Protein AF-A0AAW5MZA4-F1 (afdb_monomer_lite)

Sequence (131 aa):
TMIDDIARGLRTLEEIIGQPVTCSAAAGWRADQKVIEAKEAFHLRYNSDCRGAMPFRPLLESGNPGTAQIPVTLPTWDEVIGRDVKAEDFNGWLLNRILRDKGTPVYTIHAEVEGCAYQHNFVDLLKRAAQ

Secondary structure (DSSP, 8-state):
-HHHHHHHHHHHHHHHHTS---EE--GGG---HHHHHHHHTTT-SEE--SB-SS-B-PBPTTSSB-SPB--B-SPPHHHHBTTTB-GGGHHHHHHHHHHH-SS-------TTIIIIITHHHHHHHHHHHT-

Foldseek 3Di:
DLLVVVVVVQVVVCVVVVHGQQEEEAVVLDDDLVNQVSCQVVNHQEYARHEDQAKDFDQHPVRDTGHIYGYADDDAPVVDDPNPDDPVCVLVVRVVVCVVRPYHHHYDYDCVPCVPPVVVVVVVSVVVNVD

Radius of gyration: 16.98 Å; chains: 1; bounding box: 40×28×45 Å

Organism: NCBI:txid1499973

InterPro domains:
  IPR002509 NodB homology domain [PS51677] (1-131)
  IPR011330 Glycoside hydrolase/deacetylase, beta/alpha-barrel [SSF88713] (2-117)

Structure (mmCIF, N/CA/C/O backbone):
data_AF-A0AAW5MZA4-F1
#
_entry.id   AF-A0AAW5MZA4-F1
#
loop_
_atom_site.group_PDB
_atom_site.id
_atom_site.type_symbol
_atom_site.label_atom_id
_atom_site.label_alt_id
_atom_site.label_comp_id
_atom_site.label_asym_id
_atom_site.label_entity_id
_atom_site.label_seq_id
_atom_site.pdbx_PDB_ins_code
_atom_site.Cartn_x
_atom_site.Cartn_y
_atom_site.Cartn_z
_atom_site.occupancy
_atom_site.B_iso_or_equiv
_atom_site.auth_seq_id
_atom_site.auth_comp_id
_atom_site.auth_asym_id
_atom_site.auth_atom_id
_atom_site.pdbx_PDB_model_num
ATOM 1 N N . THR A 1 1 ? -23.086 8.188 7.036 1.00 91.50 1 THR A N 1
ATOM 2 C CA . THR A 1 1 ? -21.899 8.694 7.765 1.00 91.50 1 THR A CA 1
ATOM 3 C C . THR A 1 1 ? -20.659 8.029 7.194 1.00 91.50 1 THR A C 1
ATOM 5 O O . THR A 1 1 ? -20.813 7.074 6.446 1.00 91.50 1 THR A O 1
ATOM 8 N N . MET A 1 2 ? -19.445 8.480 7.535 1.00 94.06 2 MET A N 1
ATOM 9 C CA . MET A 1 2 ? -18.217 7.818 7.061 1.00 94.06 2 MET A CA 1
ATOM 10 C C . MET A 1 2 ? -18.174 6.326 7.427 1.00 94.06 2 MET A C 1
ATOM 12 O O . MET A 1 2 ? -17.770 5.510 6.607 1.00 94.06 2 MET A O 1
ATOM 16 N N . ILE A 1 3 ? -18.659 5.962 8.619 1.00 97.06 3 ILE A N 1
ATOM 17 C CA . ILE A 1 3 ? -18.783 4.562 9.046 1.00 97.06 3 ILE A CA 1
ATOM 18 C C . ILE A 1 3 ? -19.755 3.804 8.131 1.00 97.06 3 ILE A C 1
ATOM 20 O O . ILE A 1 3 ? -19.420 2.720 7.668 1.00 97.06 3 ILE A O 1
ATOM 24 N N . ASP A 1 4 ? -20.919 4.373 7.804 1.00 97.88 4 ASP A N 1
ATOM 25 C CA . ASP A 1 4 ? -21.886 3.714 6.907 1.00 97.88 4 ASP A CA 1
ATOM 26 C C . ASP A 1 4 ? -21.328 3.508 5.492 1.00 97.88 4 ASP A C 1
ATOM 28 O O . ASP A 1 4 ? -21.591 2.480 4.866 1.00 97.88 4 ASP A O 1
ATOM 32 N N . ASP A 1 5 ? -20.552 4.472 4.987 1.00 97.00 5 ASP A N 1
ATOM 33 C CA . ASP A 1 5 ? -19.924 4.377 3.669 1.00 97.00 5 ASP A CA 1
ATOM 34 C C . ASP A 1 5 ? -18.829 3.302 3.649 1.00 97.00 5 ASP A C 1
ATOM 36 O O . ASP A 1 5 ? -18.787 2.503 2.711 1.00 97.00 5 ASP A O 1
ATOM 40 N N . ILE A 1 6 ? -18.004 3.218 4.702 1.00 97.31 6 ILE A N 1
ATOM 41 C CA . ILE A 1 6 ? -17.018 2.139 4.872 1.00 97.31 6 ILE A CA 1
ATOM 42 C C . ILE A 1 6 ? -17.735 0.789 4.975 1.00 97.31 6 ILE A C 1
ATOM 44 O O . ILE A 1 6 ? -17.391 -0.137 4.246 1.00 97.31 6 ILE A O 1
ATOM 48 N N . ALA A 1 7 ? -18.775 0.684 5.807 1.00 98.25 7 ALA A N 1
ATOM 49 C CA . ALA A 1 7 ? -19.550 -0.542 5.977 1.00 98.25 7 ALA A CA 1
ATOM 50 C C . ALA A 1 7 ? -20.167 -1.013 4.655 1.00 98.25 7 ALA A C 1
ATOM 52 O O . ALA A 1 7 ? -20.131 -2.200 4.337 1.00 98.25 7 ALA A O 1
ATOM 53 N N . ARG A 1 8 ? -20.722 -0.088 3.862 1.00 98.31 8 ARG A N 1
ATOM 54 C CA . ARG A 1 8 ? -21.248 -0.402 2.530 1.00 98.31 8 ARG A CA 1
ATOM 55 C C . ARG A 1 8 ? -20.139 -0.884 1.598 1.00 98.31 8 ARG A C 1
ATOM 57 O O . ARG A 1 8 ? -20.336 -1.897 0.943 1.00 98.31 8 ARG A O 1
ATOM 64 N N . GLY A 1 9 ? -18.997 -0.198 1.561 1.00 97.81 9 GLY A N 1
ATOM 65 C CA . GLY A 1 9 ? -17.858 -0.586 0.728 1.00 97.81 9 GLY A CA 1
ATOM 66 C C . GLY A 1 9 ? -17.324 -1.979 1.065 1.00 97.81 9 GLY A C 1
ATOM 67 O O . GLY A 1 9 ? -17.145 -2.788 0.160 1.00 97.81 9 GLY A O 1
ATOM 68 N N . LEU A 1 10 ? -17.140 -2.277 2.355 1.00 98.12 10 LEU A N 1
ATOM 69 C CA . LEU A 1 10 ? -16.706 -3.596 2.821 1.00 98.12 10 LEU A CA 1
ATOM 70 C C . LEU A 1 10 ? -17.702 -4.679 2.402 1.00 98.12 10 LEU A C 1
ATOM 72 O O . LEU A 1 10 ? -17.304 -5.608 1.710 1.00 98.12 10 LEU A O 1
ATOM 76 N N . ARG A 1 11 ? -18.998 -4.511 2.705 1.00 98.44 11 ARG A N 1
ATOM 77 C CA . ARG A 1 11 ? -20.029 -5.492 2.318 1.00 98.44 11 ARG A CA 1
ATOM 78 C C . ARG A 1 11 ? -20.069 -5.738 0.813 1.00 98.44 11 ARG A C 1
ATOM 80 O O . ARG A 1 11 ? -20.073 -6.884 0.385 1.00 98.44 11 ARG A O 1
ATOM 87 N N . THR A 1 12 ? -20.072 -4.677 0.004 1.00 98.56 12 THR A N 1
ATOM 88 C CA . THR A 1 12 ? -20.096 -4.819 -1.458 1.00 98.56 12 THR A CA 1
ATOM 89 C C . THR A 1 12 ? -18.854 -5.547 -1.968 1.00 98.56 12 THR A C 1
ATOM 91 O O . THR A 1 12 ? -18.965 -6.397 -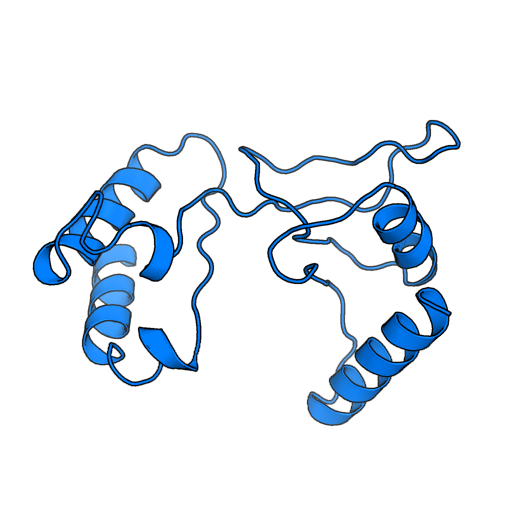2.846 1.00 98.56 12 THR A O 1
ATOM 94 N N . LEU A 1 13 ? -17.670 -5.253 -1.424 1.00 98.31 13 LEU A N 1
ATOM 95 C CA . LEU A 1 13 ? -16.454 -5.967 -1.808 1.00 98.31 13 LEU A CA 1
ATOM 96 C C . LEU A 1 13 ? -16.520 -7.442 -1.412 1.00 98.31 13 LEU A C 1
ATOM 98 O O . LEU A 1 13 ? -16.205 -8.281 -2.247 1.00 98.31 13 LEU A O 1
ATOM 102 N N . GLU A 1 14 ? -16.968 -7.756 -0.197 1.00 98.50 14 GLU A N 1
ATOM 103 C CA . GLU A 1 14 ? -17.141 -9.131 0.289 1.00 98.50 14 GL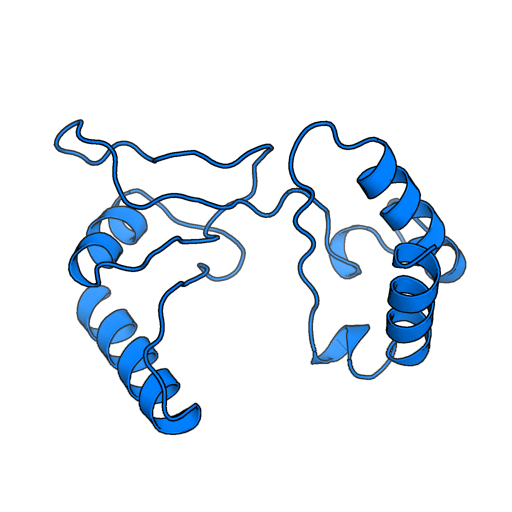U A CA 1
ATOM 104 C C . GLU A 1 14 ? -18.110 -9.938 -0.582 1.00 98.50 14 GLU A C 1
ATOM 106 O O . GLU A 1 14 ? -17.817 -11.084 -0.920 1.00 98.50 14 GLU A O 1
ATOM 111 N N . GLU A 1 15 ? -19.223 -9.332 -1.008 1.00 98.62 15 GLU A N 1
ATOM 112 C CA . GLU A 1 15 ? -20.177 -9.933 -1.950 1.00 98.62 15 GLU A CA 1
ATOM 113 C C . GLU A 1 15 ? -19.533 -10.231 -3.313 1.00 98.62 15 GLU A C 1
ATOM 115 O O . GLU A 1 15 ? -19.777 -11.289 -3.891 1.00 98.62 15 GLU A O 1
ATOM 120 N N . ILE A 1 16 ? -18.689 -9.325 -3.819 1.00 98.50 16 ILE A N 1
ATOM 121 C CA . ILE A 1 16 ? -18.001 -9.486 -5.108 1.00 98.50 16 ILE A CA 1
ATOM 122 C C . ILE A 1 16 ? -16.933 -10.583 -5.038 1.00 98.50 16 ILE A C 1
ATOM 124 O O . ILE A 1 16 ? -16.824 -11.393 -5.959 1.00 98.50 16 ILE A O 1
ATOM 128 N N . ILE A 1 17 ? -16.119 -10.598 -3.979 1.00 97.94 17 ILE A N 1
ATOM 129 C CA . ILE A 1 17 ? -14.964 -11.502 -3.872 1.00 97.94 17 ILE A CA 1
ATOM 130 C C . ILE A 1 17 ? -15.306 -12.845 -3.214 1.00 97.94 17 ILE A C 1
ATOM 132 O O . ILE A 1 17 ? -14.493 -13.766 -3.265 1.00 97.94 17 ILE A O 1
ATOM 136 N N . GLY A 1 18 ? -16.481 -12.966 -2.586 1.00 98.25 18 GLY A N 1
ATOM 137 C CA . GLY A 1 18 ? -16.952 -14.185 -1.924 1.00 98.25 18 GLY A CA 1
ATOM 138 C C . GLY A 1 18 ? -16.190 -14.557 -0.646 1.00 98.25 18 GLY A C 1
ATOM 139 O O . GLY A 1 18 ? -16.270 -15.699 -0.197 1.00 98.25 18 GLY A O 1
ATOM 140 N N . GLN A 1 19 ? -15.431 -13.625 -0.068 1.00 98.00 19 GLN A N 1
ATOM 141 C CA . GLN A 1 19 ? -14.638 -13.821 1.149 1.00 98.00 19 GLN A CA 1
ATOM 142 C C . GLN A 1 19 ? -14.559 -12.522 1.971 1.00 98.00 19 GLN A C 1
ATOM 144 O O . GLN A 1 19 ? -14.740 -11.445 1.401 1.00 98.00 19 GLN A O 1
ATOM 149 N N . PRO A 1 20 ? -14.260 -12.594 3.284 1.00 97.75 20 PRO A N 1
ATOM 150 C CA . PRO A 1 20 ? -14.153 -11.406 4.130 1.00 97.75 20 PRO A CA 1
ATOM 151 C C . PRO A 1 20 ? -13.063 -10.432 3.671 1.00 97.75 20 PRO A C 1
ATOM 153 O O . PRO A 1 20 ? -11.959 -10.846 3.302 1.00 97.75 20 PRO A O 1
ATOM 156 N N . VAL A 1 21 ? -13.333 -9.130 3.772 1.00 98.06 21 VAL A N 1
ATOM 157 C CA . VAL A 1 21 ? -12.319 -8.094 3.556 1.00 98.06 21 VAL A CA 1
ATOM 158 C C . VAL A 1 21 ? -11.564 -7.874 4.859 1.00 98.06 21 VAL A C 1
ATOM 160 O O . VAL A 1 21 ? -12.123 -7.459 5.868 1.00 98.06 21 VAL A O 1
ATOM 163 N N . THR A 1 22 ? -10.258 -8.138 4.845 1.00 98.00 22 THR A N 1
ATOM 164 C CA . THR A 1 22 ? -9.434 -8.085 6.063 1.00 98.00 22 THR A CA 1
ATOM 165 C C . THR A 1 22 ? -8.544 -6.850 6.162 1.00 98.00 22 THR A C 1
ATOM 167 O O . THR A 1 22 ? -7.799 -6.722 7.129 1.00 98.00 22 THR A O 1
ATOM 170 N N . CYS A 1 23 ? -8.542 -5.967 5.167 1.00 98.19 23 CYS A N 1
ATOM 171 C CA . CYS A 1 23 ? -7.706 -4.768 5.156 1.00 98.19 23 CYS A CA 1
ATOM 172 C C . CYS A 1 23 ? -8.334 -3.644 4.331 1.00 98.19 23 CYS A C 1
ATOM 174 O O . CYS A 1 23 ? -9.280 -3.864 3.578 1.00 98.19 23 CYS A O 1
ATOM 176 N N . SER A 1 24 ? -7.803 -2.431 4.472 1.00 97.94 24 SER A N 1
ATOM 177 C CA . SER A 1 24 ? -8.217 -1.295 3.647 1.00 97.94 24 SER A CA 1
ATOM 178 C C . SER A 1 24 ? -7.058 -0.347 3.340 1.00 97.94 24 SER A C 1
ATOM 180 O O . SER A 1 24 ? -6.010 -0.399 3.981 1.00 97.94 24 SER A O 1
ATOM 182 N N . ALA A 1 25 ? -7.250 0.536 2.365 1.00 97.69 25 ALA A N 1
ATOM 183 C CA . ALA A 1 25 ? -6.353 1.650 2.081 1.00 97.69 25 ALA A CA 1
ATOM 184 C C . ALA A 1 25 ? -7.189 2.889 1.745 1.00 97.69 25 ALA A C 1
ATOM 186 O O . ALA A 1 25 ? -8.131 2.816 0.955 1.00 97.69 25 ALA A O 1
ATOM 187 N N . ALA A 1 26 ? -6.880 4.021 2.369 1.00 97.19 26 ALA A N 1
ATOM 188 C CA . ALA A 1 26 ? -7.530 5.294 2.094 1.00 97.19 26 ALA A CA 1
ATOM 189 C C . ALA A 1 26 ? -7.118 5.839 0.720 1.00 97.19 26 ALA A C 1
ATOM 191 O O . ALA A 1 26 ? -5.956 5.747 0.316 1.00 97.19 26 ALA A O 1
ATOM 192 N N . ALA A 1 27 ? -8.071 6.453 0.018 1.00 93.69 27 ALA A N 1
ATOM 193 C CA . ALA A 1 27 ? -7.821 7.072 -1.278 1.00 93.69 27 ALA A CA 1
ATOM 194 C C . ALA A 1 27 ? -6.691 8.114 -1.186 1.00 93.69 27 ALA A C 1
ATOM 196 O O . ALA A 1 27 ? -6.666 8.952 -0.281 1.00 93.69 27 ALA A O 1
ATOM 197 N N . GLY A 1 28 ? -5.736 8.039 -2.117 1.00 94.31 28 GLY A N 1
ATOM 198 C CA . GLY A 1 28 ?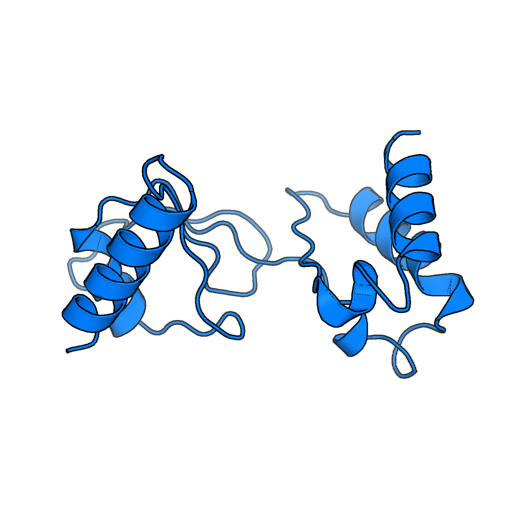 -4.559 8.914 -2.154 1.00 94.31 28 GLY A CA 1
ATOM 199 C C . GLY A 1 28 ? -3.640 8.810 -0.932 1.00 94.31 28 GLY A C 1
ATOM 200 O O . GLY A 1 28 ? -2.843 9.721 -0.709 1.00 94.31 28 GLY A O 1
ATOM 201 N N . TRP A 1 29 ? -3.780 7.753 -0.124 1.00 96.81 29 TRP A N 1
ATOM 202 C CA . TRP A 1 29 ? -3.073 7.560 1.145 1.00 96.81 29 TRP A CA 1
ATOM 203 C C . TRP A 1 29 ? -3.211 8.764 2.084 1.00 96.81 29 TRP A C 1
ATOM 205 O O . TRP A 1 29 ? -2.234 9.264 2.653 1.00 96.81 29 TRP A O 1
ATOM 215 N N . ARG A 1 30 ? -4.448 9.257 2.209 1.00 95.69 30 ARG A N 1
ATOM 216 C CA . ARG A 1 30 ? -4.810 10.351 3.110 1.00 95.69 30 ARG A CA 1
ATOM 217 C C . ARG A 1 30 ? -5.866 9.886 4.100 1.00 95.69 30 ARG A C 1
ATOM 219 O O . ARG A 1 30 ? -7.025 9.698 3.743 1.00 95.69 30 ARG A O 1
ATOM 226 N N . ALA A 1 31 ? -5.456 9.772 5.354 1.00 96.75 31 ALA A N 1
ATOM 227 C CA . ALA A 1 31 ? -6.335 9.546 6.488 1.00 96.75 31 ALA A CA 1
ATOM 228 C C . ALA A 1 31 ? -5.980 10.521 7.612 1.00 96.75 31 ALA A C 1
ATOM 230 O O . ALA A 1 31 ? -4.803 10.748 7.896 1.00 96.75 31 ALA A O 1
ATOM 231 N N . ASP A 1 32 ? -7.003 11.094 8.236 1.00 96.44 32 ASP A N 1
ATOM 232 C CA . ASP A 1 32 ? -6.886 11.833 9.489 1.00 96.44 32 ASP A CA 1
ATOM 233 C C . ASP A 1 32 ? -7.354 10.958 10.666 1.00 96.44 32 ASP A C 1
ATOM 235 O O . ASP A 1 32 ? -7.735 9.797 10.483 1.00 96.44 32 ASP A O 1
ATOM 239 N N . GLN A 1 33 ? -7.347 11.518 11.881 1.00 96.94 33 GLN A N 1
ATOM 240 C CA . GLN A 1 33 ? -7.796 10.804 13.079 1.00 96.94 33 GLN A CA 1
ATOM 241 C C . GLN A 1 33 ? -9.209 10.239 12.906 1.00 96.94 33 GLN A C 1
ATOM 243 O O . GLN A 1 33 ? -9.461 9.103 13.283 1.00 96.94 33 GLN A O 1
ATOM 248 N N . LYS A 1 34 ? -10.123 10.982 12.269 1.00 96.88 34 LYS A N 1
ATOM 249 C CA . LYS A 1 34 ? -11.511 10.540 12.095 1.00 96.88 34 LYS A CA 1
ATOM 250 C C . LYS A 1 34 ? -11.582 9.278 11.245 1.00 96.88 34 LYS A C 1
ATOM 252 O O . LYS A 1 34 ? -12.351 8.378 11.570 1.00 96.88 34 LYS A O 1
ATOM 257 N N . VAL A 1 35 ? -10.806 9.216 10.158 1.00 97.00 35 VAL A N 1
ATOM 258 C CA . VAL A 1 35 ? -10.728 8.026 9.294 1.00 97.00 35 VAL A CA 1
ATOM 259 C C . VAL A 1 35 ? -10.173 6.833 10.069 1.00 97.00 35 VAL A C 1
ATOM 261 O O . VAL A 1 35 ? -10.718 5.738 9.952 1.00 97.00 35 VAL A O 1
ATOM 264 N N . ILE A 1 36 ? -9.123 7.048 10.868 1.00 97.50 36 ILE A N 1
ATOM 265 C CA . ILE A 1 36 ? -8.512 6.001 11.696 1.00 97.50 36 ILE A CA 1
ATOM 266 C C . ILE A 1 36 ? -9.537 5.461 12.705 1.00 97.50 36 ILE A C 1
ATOM 268 O O . ILE A 1 36 ? -9.814 4.267 12.696 1.00 97.50 36 ILE A O 1
ATOM 272 N N . GLU A 1 37 ? -10.169 6.335 13.491 1.00 97.75 37 GLU A N 1
ATOM 273 C CA . GLU A 1 37 ? -11.171 5.961 14.502 1.00 97.75 37 GLU A CA 1
ATOM 274 C C . GLU A 1 37 ? -12.368 5.223 13.893 1.00 97.75 37 GLU A C 1
ATOM 276 O O . GLU A 1 37 ? -12.804 4.190 14.398 1.00 97.75 37 GLU A O 1
ATOM 281 N N . ALA A 1 38 ? -12.892 5.714 12.765 1.00 97.38 38 ALA A N 1
ATOM 282 C CA . ALA A 1 38 ? -14.034 5.086 12.108 1.00 97.38 38 ALA A CA 1
ATOM 283 C C . ALA A 1 38 ? -13.738 3.651 11.653 1.00 97.38 38 ALA A C 1
ATOM 285 O O . ALA A 1 38 ? -14.650 2.824 11.618 1.00 97.38 38 ALA A O 1
ATOM 286 N N . LYS A 1 39 ? -12.483 3.346 11.300 1.00 97.62 39 LYS A N 1
ATOM 287 C CA . LYS A 1 39 ? -12.082 2.019 10.822 1.00 97.62 39 LYS A CA 1
ATOM 288 C C . LYS A 1 39 ? -11.935 0.983 11.935 1.00 97.62 39 LYS A C 1
ATOM 290 O O . LYS A 1 39 ? -12.083 -0.207 11.654 1.00 97.62 39 LYS A O 1
ATOM 295 N N . GLU A 1 40 ? -11.703 1.402 13.179 1.00 97.88 40 GLU A N 1
ATOM 296 C CA . GLU A 1 40 ? -11.523 0.481 14.313 1.00 97.88 40 GLU A CA 1
ATOM 297 C C . GLU A 1 40 ? -12.758 -0.405 14.548 1.00 97.88 40 GLU A C 1
ATOM 299 O O . GLU A 1 40 ? -12.624 -1.572 14.919 1.00 97.88 40 GLU A O 1
ATOM 304 N N . ALA A 1 41 ? -13.956 0.103 14.236 1.00 96.56 41 ALA A N 1
ATOM 305 C CA . ALA A 1 41 ? -15.217 -0.633 14.346 1.00 96.56 41 ALA A CA 1
ATOM 306 C C . ALA A 1 41 ? -15.305 -1.883 13.444 1.00 96.56 41 ALA A C 1
ATOM 308 O O . ALA A 1 41 ? -16.174 -2.726 13.655 1.00 96.56 41 ALA A O 1
ATOM 309 N N . PHE A 1 42 ? -14.433 -2.004 12.438 1.00 97.88 42 PHE A N 1
ATOM 310 C CA . PHE A 1 42 ? -14.462 -3.098 11.461 1.00 97.88 42 PHE A CA 1
ATOM 311 C C . PHE A 1 42 ? -13.411 -4.179 11.720 1.00 97.88 42 PHE A C 1
ATOM 313 O O . PHE A 1 42 ? -13.381 -5.169 10.994 1.00 97.88 42 PHE A O 1
ATOM 320 N N . HIS A 1 43 ? -12.552 -4.009 12.733 1.00 96.88 43 HIS A N 1
ATOM 321 C CA . HIS A 1 43 ? -11.550 -5.004 13.140 1.00 96.88 43 HIS A CA 1
ATOM 322 C C . HIS A 1 43 ? -10.680 -5.534 11.984 1.00 96.88 43 HIS A C 1
ATOM 324 O O . HIS A 1 43 ? -10.317 -6.712 11.940 1.00 96.88 43 HIS A O 1
ATOM 330 N N . LEU A 1 44 ? -10.340 -4.652 11.038 1.00 98.31 44 LEU A N 1
ATOM 331 C CA . LEU A 1 44 ? -9.439 -4.975 9.937 1.00 98.31 44 LEU A CA 1
ATOM 332 C C . LEU A 1 44 ? -8.074 -5.403 10.495 1.00 98.31 44 LEU A C 1
ATOM 334 O O . LEU A 1 44 ? -7.593 -4.888 11.501 1.00 98.31 44 LEU A O 1
ATOM 338 N N . ARG A 1 45 ? -7.409 -6.340 9.821 1.00 98.38 45 ARG A N 1
ATOM 339 C CA . ARG A 1 45 ? -6.089 -6.841 10.223 1.00 98.38 45 ARG A CA 1
ATOM 340 C C . ARG A 1 45 ? -5.014 -5.761 10.113 1.00 98.38 45 ARG A C 1
ATOM 342 O O . ARG A 1 45 ? -4.100 -5.716 10.935 1.00 98.38 45 ARG A O 1
ATOM 349 N N . TYR A 1 46 ? -5.095 -4.943 9.068 1.00 98.62 46 TYR A N 1
ATOM 350 C CA . TYR A 1 46 ? -4.224 -3.795 8.846 1.00 98.62 46 TYR A CA 1
ATOM 351 C C . TYR A 1 46 ? -4.879 -2.796 7.890 1.00 98.62 46 TYR A C 1
ATOM 353 O O . TYR A 1 46 ? -5.800 -3.136 7.144 1.00 98.62 46 TYR A O 1
ATOM 361 N N . ASN A 1 47 ? -4.343 -1.583 7.866 1.00 98.44 47 ASN A N 1
ATOM 362 C CA . ASN A 1 47 ? -4.654 -0.569 6.872 1.00 98.44 47 ASN A CA 1
ATOM 363 C C . ASN A 1 47 ? -3.380 -0.100 6.154 1.00 98.44 47 ASN A C 1
ATOM 365 O O . ASN A 1 47 ? -2.278 -0.281 6.663 1.00 98.44 47 ASN A O 1
ATOM 369 N N . SER A 1 48 ? -3.516 0.485 4.969 1.00 98.06 48 SER A N 1
ATOM 370 C CA . SER A 1 48 ? -2.421 1.073 4.183 1.00 98.06 48 SER A CA 1
ATOM 371 C C . SER A 1 48 ? -2.779 2.510 3.804 1.00 98.06 48 SER A C 1
ATOM 373 O O . SER A 1 48 ? -2.854 2.874 2.631 1.00 98.06 48 SER A O 1
ATOM 375 N N . ASP A 1 49 ? -3.076 3.322 4.816 1.00 98.00 49 ASP A N 1
ATOM 376 C CA . ASP A 1 49 ? -3.765 4.604 4.640 1.00 98.00 49 ASP A CA 1
ATOM 377 C C . ASP A 1 49 ? -2.854 5.795 4.393 1.00 98.00 49 ASP A C 1
ATOM 379 O O . ASP A 1 49 ? -3.347 6.901 4.192 1.00 98.00 49 ASP A O 1
ATOM 383 N N . CYS A 1 50 ? -1.543 5.604 4.457 1.00 97.56 50 CYS A N 1
ATOM 384 C CA . CYS A 1 50 ? -0.588 6.697 4.449 1.00 97.56 50 CYS A CA 1
ATOM 385 C C . CYS A 1 50 ? 0.701 6.329 3.721 1.00 97.56 50 CYS A C 1
ATOM 387 O O . CYS A 1 50 ? 0.999 5.160 3.457 1.00 97.56 50 CYS A O 1
ATOM 389 N N . ARG A 1 51 ? 1.493 7.363 3.435 1.00 96.56 51 ARG A N 1
ATOM 390 C CA . ARG A 1 51 ? 2.918 7.201 3.157 1.00 96.56 51 ARG A CA 1
ATOM 391 C C . ARG A 1 51 ? 3.697 7.076 4.457 1.00 96.56 51 ARG A C 1
ATOM 393 O O . ARG A 1 51 ? 3.353 7.700 5.459 1.00 96.56 51 ARG A O 1
ATOM 400 N N . GLY A 1 52 ? 4.773 6.305 4.427 1.00 93.81 52 GLY A N 1
ATOM 401 C CA . GLY A 1 52 ? 5.631 6.101 5.588 1.00 93.81 52 GLY A CA 1
ATOM 402 C C . GLY A 1 52 ? 6.887 5.320 5.234 1.00 93.81 52 GLY A C 1
ATOM 403 O O . GLY A 1 52 ? 7.169 5.084 4.064 1.00 93.81 52 GLY A O 1
ATOM 404 N N . ALA A 1 53 ? 7.647 4.940 6.258 1.00 91.44 53 ALA A N 1
ATOM 405 C CA . ALA A 1 53 ? 8.902 4.204 6.091 1.00 91.44 53 ALA A CA 1
ATOM 406 C C . ALA A 1 53 ? 8.831 2.759 6.604 1.00 91.44 53 ALA A C 1
ATOM 408 O O . ALA A 1 53 ? 9.575 1.903 6.139 1.00 91.44 53 ALA A O 1
ATOM 409 N N . MET A 1 54 ? 7.964 2.480 7.579 1.00 93.62 54 MET A N 1
ATOM 410 C CA . MET A 1 54 ? 7.843 1.160 8.194 1.00 93.62 54 MET A CA 1
ATOM 411 C C . MET A 1 54 ? 6.458 0.971 8.821 1.00 93.62 54 MET A C 1
ATOM 413 O O . MET A 1 54 ? 5.788 1.971 9.103 1.00 93.62 54 MET A O 1
ATOM 417 N N . PRO A 1 55 ? 6.026 -0.279 9.068 1.00 96.25 55 PRO A N 1
ATOM 418 C CA . PRO A 1 55 ? 4.782 -0.544 9.774 1.00 96.25 55 PRO A CA 1
ATOM 419 C C . PRO A 1 55 ? 4.749 0.097 11.162 1.00 96.25 55 PRO A C 1
ATOM 421 O O . PRO A 1 55 ? 5.749 0.102 11.881 1.00 96.25 55 PRO A O 1
ATOM 424 N N . PHE A 1 56 ? 3.585 0.606 11.555 1.00 96.75 56 PHE A N 1
ATOM 425 C CA . PHE A 1 56 ? 3.374 1.209 12.871 1.00 96.75 56 PHE A CA 1
ATOM 426 C C . PHE A 1 56 ? 1.936 0.994 13.349 1.00 96.75 56 PHE A C 1
ATOM 428 O O . PHE A 1 56 ? 1.082 0.525 12.599 1.00 96.75 56 PHE A O 1
ATOM 435 N N . ARG A 1 57 ? 1.654 1.334 14.608 1.00 98.19 57 ARG A N 1
ATOM 436 C CA . ARG A 1 57 ? 0.283 1.444 15.119 1.00 98.19 57 ARG A CA 1
ATOM 437 C C . ARG A 1 57 ? -0.010 2.912 15.426 1.00 98.19 57 ARG A C 1
ATOM 439 O O . ARG A 1 57 ? 0.775 3.506 16.167 1.00 98.19 57 ARG A O 1
ATOM 446 N N . PRO A 1 58 ? -1.068 3.511 14.855 1.00 97.69 58 PRO A N 1
ATOM 447 C CA . PRO A 1 58 ? -1.461 4.868 15.204 1.00 97.69 58 PRO A CA 1
ATOM 448 C C . PRO A 1 58 ? -1.951 4.897 16.654 1.00 97.69 58 PRO A C 1
ATOM 450 O O . PRO A 1 58 ? -2.394 3.877 17.183 1.00 97.69 58 PRO A O 1
ATOM 453 N N . LEU A 1 59 ? -1.880 6.060 17.294 1.00 98.06 59 LEU A N 1
ATOM 454 C CA . LEU A 1 59 ? -2.558 6.272 18.568 1.00 98.06 59 LEU A CA 1
ATOM 455 C C . LEU A 1 59 ? -3.991 6.721 18.293 1.00 98.06 59 LEU A C 1
ATOM 457 O O . LEU A 1 59 ? -4.227 7.611 17.475 1.00 98.06 59 LEU A O 1
ATOM 461 N N . LEU A 1 60 ? -4.935 6.086 18.974 1.00 98.19 60 LEU A N 1
ATOM 462 C CA . LEU A 1 60 ? -6.322 6.527 19.020 1.00 98.19 60 LEU A CA 1
ATOM 463 C C . LEU A 1 60 ? -6.449 7.751 19.938 1.00 98.19 60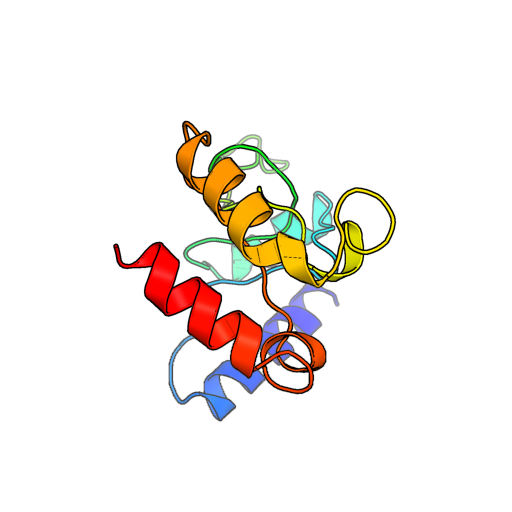 LEU A C 1
ATOM 465 O O . LEU A 1 60 ? -5.555 8.026 20.743 1.00 98.19 60 LEU A O 1
ATOM 469 N N . GLU A 1 61 ? -7.578 8.453 19.881 1.00 96.94 61 GLU A N 1
ATOM 470 C CA . GLU A 1 61 ? -7.896 9.563 20.790 1.00 96.94 61 GLU A CA 1
ATOM 471 C C . GLU A 1 61 ? -7.852 9.115 22.257 1.00 96.94 61 GLU A C 1
ATOM 473 O O . GLU A 1 61 ? -7.487 9.884 23.144 1.00 96.94 61 GLU A O 1
ATOM 478 N N . SER A 1 62 ? -8.137 7.836 22.513 1.00 96.62 62 SER A N 1
ATOM 479 C CA . SER A 1 62 ? -8.021 7.230 23.840 1.00 96.62 62 SER A CA 1
ATOM 480 C C . SER A 1 62 ? -6.571 7.031 24.314 1.00 96.62 62 SER A C 1
ATOM 482 O O . SER A 1 62 ? -6.360 6.557 25.427 1.00 96.62 62 SER A O 1
ATOM 484 N N . GLY A 1 63 ? -5.573 7.284 23.462 1.00 97.38 63 GLY A N 1
ATOM 485 C CA . GLY A 1 63 ? -4.157 6.994 23.705 1.00 97.38 63 GLY A CA 1
ATOM 486 C C . GLY A 1 63 ? -3.762 5.523 23.528 1.00 97.38 63 GLY A C 1
ATOM 487 O O . GLY A 1 63 ? -2.591 5.185 23.696 1.00 97.38 63 GLY A O 1
ATOM 488 N N . ASN A 1 64 ? -4.700 4.639 23.175 1.00 97.62 64 ASN A N 1
ATOM 489 C CA . ASN A 1 64 ? -4.396 3.234 22.908 1.00 97.62 64 ASN A CA 1
ATOM 490 C C . ASN A 1 64 ? -3.875 3.053 21.472 1.00 97.62 64 ASN A C 1
ATOM 492 O O . ASN A 1 64 ? -4.278 3.804 20.583 1.00 97.62 64 ASN A O 1
ATOM 496 N N . PRO A 1 65 ? -3.022 2.050 21.201 1.00 98.31 65 PRO A N 1
ATOM 497 C CA . PRO A 1 65 ? -2.643 1.711 19.834 1.00 98.31 65 PRO A CA 1
ATOM 498 C C . PRO A 1 65 ? -3.838 1.163 19.040 1.00 98.31 65 PRO A C 1
ATOM 500 O O . PRO A 1 65 ? -4.465 0.197 19.474 1.00 98.31 65 PRO A O 1
ATOM 503 N N . GLY A 1 66 ? -4.098 1.733 17.865 1.00 98.19 66 GLY A N 1
ATOM 504 C CA . GLY A 1 66 ? -5.115 1.261 16.924 1.00 98.19 66 GLY A CA 1
ATOM 505 C C . GLY A 1 66 ? -4.633 0.136 16.004 1.00 98.19 66 GLY A C 1
ATOM 506 O O . GLY A 1 66 ? -3.576 -0.484 16.214 1.00 98.19 66 GLY A O 1
ATOM 507 N N . THR A 1 67 ? -5.405 -0.100 14.943 1.00 98.50 67 THR A N 1
ATOM 508 C CA . THR A 1 67 ? -5.108 -1.077 13.889 1.00 98.50 67 THR A CA 1
ATOM 509 C C . THR A 1 67 ? -3.783 -0.765 13.193 1.00 98.50 67 THR A C 1
ATOM 511 O O . THR A 1 67 ? -3.470 0.387 12.889 1.00 98.50 67 THR A O 1
ATOM 514 N N . ALA A 1 68 ? -2.986 -1.801 12.912 1.00 98.25 68 ALA A N 1
ATOM 515 C CA . ALA A 1 68 ? -1.678 -1.640 12.283 1.00 98.25 68 ALA A CA 1
ATOM 516 C C . ALA A 1 68 ? -1.774 -0.947 10.913 1.00 98.25 68 ALA A C 1
ATOM 518 O O . ALA A 1 68 ? -2.643 -1.265 10.104 1.00 98.25 68 ALA A O 1
ATOM 519 N N . GLN A 1 69 ? -0.838 -0.042 10.643 1.00 98.12 69 GLN A N 1
ATOM 520 C CA . GLN A 1 69 ? -0.634 0.587 9.344 1.00 98.12 69 GLN A CA 1
ATOM 521 C C . GLN A 1 69 ? 0.561 -0.070 8.647 1.00 98.12 69 GLN A C 1
ATOM 523 O O . GLN A 1 69 ? 1.623 -0.229 9.253 1.00 98.12 69 GLN A O 1
ATOM 528 N N . ILE A 1 70 ? 0.391 -0.432 7.376 1.00 97.75 70 ILE A N 1
ATOM 529 C CA . ILE A 1 70 ? 1.438 -0.846 6.436 1.00 97.75 70 ILE A CA 1
ATOM 530 C C . ILE A 1 70 ? 1.526 0.266 5.385 1.00 97.75 70 ILE A C 1
ATOM 532 O O . ILE A 1 70 ? 0.755 0.252 4.432 1.00 97.75 70 ILE A O 1
ATOM 536 N N . PRO A 1 71 ? 2.386 1.278 5.577 1.00 96.88 71 PRO A N 1
ATOM 537 C CA . PRO A 1 71 ? 2.381 2.458 4.722 1.00 96.88 71 PRO A CA 1
ATOM 538 C C . PRO A 1 71 ? 2.952 2.169 3.338 1.00 96.88 71 PRO A C 1
ATOM 540 O O . PRO A 1 71 ? 3.838 1.330 3.192 1.00 96.88 71 PRO A O 1
ATOM 543 N N . VAL A 1 72 ? 2.532 2.947 2.343 1.00 97.56 72 VAL A N 1
ATOM 544 C CA . VAL A 1 72 ? 3.188 2.957 1.032 1.00 97.56 72 VAL A CA 1
ATOM 545 C C . VAL A 1 72 ? 4.535 3.664 1.152 1.00 97.56 72 VAL A C 1
ATOM 547 O O . VAL A 1 72 ? 4.601 4.837 1.533 1.00 97.56 72 VAL A O 1
ATOM 550 N N . THR A 1 73 ? 5.618 2.950 0.841 1.00 96.31 73 THR A N 1
ATOM 551 C CA . THR A 1 73 ? 6.993 3.444 1.032 1.00 96.31 73 THR A CA 1
ATOM 552 C C . THR A 1 73 ? 7.652 3.857 -0.279 1.00 96.31 73 THR A C 1
ATOM 554 O O . THR A 1 73 ? 8.488 4.762 -0.304 1.00 96.31 73 THR A O 1
ATOM 557 N N . LEU A 1 74 ? 7.250 3.235 -1.388 1.00 96.31 74 LEU A N 1
ATOM 558 C CA . LEU A 1 74 ? 7.786 3.509 -2.712 1.00 96.31 74 LEU A CA 1
ATOM 559 C C . LEU A 1 74 ? 6.872 4.472 -3.485 1.00 96.31 74 LEU A C 1
ATOM 561 O O . LEU A 1 74 ? 5.666 4.551 -3.226 1.00 96.31 74 LEU A O 1
ATOM 565 N N . PRO A 1 75 ? 7.429 5.257 -4.416 1.00 94.62 75 PRO A N 1
ATOM 566 C CA . PRO A 1 75 ? 6.620 6.046 -5.327 1.00 94.62 75 PRO A CA 1
ATOM 567 C C . PRO A 1 75 ? 5.955 5.152 -6.378 1.00 94.62 75 PRO A C 1
ATOM 569 O O . PRO A 1 75 ? 6.482 4.102 -6.747 1.00 94.62 75 PRO A O 1
ATOM 572 N N . THR A 1 76 ? 4.803 5.600 -6.853 1.00 93.00 76 THR A N 1
ATOM 573 C CA . THR A 1 76 ? 4.084 5.032 -7.998 1.00 93.00 76 THR A CA 1
ATOM 574 C C . THR A 1 76 ? 4.722 5.461 -9.312 1.00 93.00 76 THR A C 1
ATOM 576 O O . THR A 1 76 ? 5.554 6.370 -9.341 1.00 93.00 76 THR A O 1
ATOM 579 N N . TRP A 1 77 ? 4.361 4.786 -10.403 1.00 92.25 77 TRP A N 1
ATOM 580 C CA . TRP A 1 77 ? 4.882 5.090 -11.733 1.00 92.25 77 TRP A CA 1
ATOM 581 C C . TRP A 1 77 ? 4.604 6.551 -12.129 1.00 92.25 77 TRP A C 1
ATOM 583 O O . TRP A 1 77 ? 5.516 7.294 -12.488 1.00 92.25 77 TRP A O 1
ATOM 593 N N . ASP A 1 78 ? 3.364 7.006 -11.975 1.00 90.12 78 ASP A N 1
ATOM 594 C CA . ASP A 1 78 ? 2.907 8.341 -12.370 1.00 90.12 78 ASP A CA 1
ATOM 595 C C . ASP A 1 78 ? 3.529 9.482 -11.547 1.00 90.12 78 ASP A C 1
ATOM 597 O O . ASP A 1 78 ? 3.656 10.601 -12.041 1.00 90.12 78 ASP A O 1
ATOM 601 N N . GLU A 1 79 ? 4.006 9.208 -10.332 1.00 93.12 79 GLU A N 1
ATOM 602 C CA . GLU A 1 79 ? 4.644 10.221 -9.484 1.00 93.12 79 GLU A CA 1
ATOM 603 C C . GLU A 1 79 ? 6.059 10.614 -9.925 1.00 93.12 79 GLU A C 1
ATOM 605 O O . GLU A 1 79 ? 6.538 11.689 -9.548 1.00 93.12 79 GLU A O 1
ATOM 610 N N . VAL A 1 80 ? 6.760 9.742 -10.657 1.00 94.38 80 VAL A N 1
ATOM 611 C CA . VAL A 1 80 ? 8.211 9.884 -10.897 1.00 94.38 80 VAL A CA 1
ATOM 612 C C . VAL A 1 80 ? 8.587 9.966 -12.366 1.00 94.38 80 VAL A C 1
ATOM 614 O O . VAL A 1 80 ? 9.668 10.462 -12.697 1.00 94.38 80 VAL A O 1
ATOM 617 N N . ILE A 1 81 ? 7.722 9.503 -13.262 1.00 92.50 81 ILE A N 1
ATOM 618 C CA . ILE A 1 81 ? 8.028 9.457 -14.689 1.00 92.50 81 ILE A CA 1
ATOM 619 C C . ILE A 1 81 ? 8.041 10.862 -15.280 1.00 92.50 81 ILE A C 1
ATOM 621 O O . ILE A 1 81 ? 7.154 11.675 -15.041 1.00 92.50 81 ILE A O 1
ATOM 625 N N . GLY A 1 82 ? 9.093 11.167 -16.043 1.00 88.62 82 GLY A N 1
ATOM 626 C CA . GLY A 1 82 ? 9.291 12.485 -16.656 1.00 88.62 82 GLY A CA 1
ATOM 627 C C . GLY A 1 82 ? 9.776 13.568 -15.685 1.00 88.62 82 GLY A C 1
ATOM 628 O O . GLY A 1 82 ? 10.163 14.644 -16.137 1.00 88.62 82 GLY A O 1
ATOM 629 N N . ARG A 1 83 ? 9.819 13.275 -14.378 1.00 93.12 83 ARG A N 1
ATOM 630 C CA . ARG A 1 83 ? 10.405 14.144 -13.350 1.00 93.12 83 ARG A CA 1
ATOM 631 C C . ARG A 1 83 ? 11.732 13.600 -12.832 1.00 93.12 83 ARG A C 1
ATOM 633 O O . ARG A 1 83 ? 12.747 14.281 -12.914 1.00 93.12 83 ARG A O 1
ATOM 640 N N . ASP A 1 84 ? 11.708 12.375 -12.316 1.00 94.06 84 ASP A N 1
ATOM 641 C CA . ASP A 1 84 ? 12.831 11.751 -11.612 1.00 94.06 84 ASP A CA 1
ATOM 642 C C . ASP A 1 84 ? 13.466 10.608 -12.417 1.00 94.06 84 ASP A C 1
ATOM 644 O O . ASP A 1 84 ? 14.651 10.315 -12.252 1.00 94.06 84 ASP A O 1
ATOM 648 N N . VAL A 1 85 ? 12.692 9.943 -13.283 1.00 95.75 85 VAL A N 1
ATOM 649 C CA . VAL A 1 85 ? 13.149 8.799 -14.082 1.00 95.75 85 VAL A CA 1
ATOM 650 C C . VAL A 1 85 ? 12.460 8.763 -15.449 1.00 95.75 85 VAL A C 1
ATOM 652 O O . VAL A 1 85 ? 11.312 9.186 -15.604 1.00 95.75 85 VAL A O 1
ATOM 655 N N . LYS A 1 86 ? 13.167 8.273 -16.472 1.00 94.69 86 LYS A N 1
ATOM 656 C CA . LYS A 1 86 ? 12.572 7.998 -17.786 1.00 94.69 86 LYS A CA 1
ATOM 657 C C . LYS A 1 86 ? 11.761 6.706 -17.744 1.00 94.69 86 LYS A C 1
ATOM 659 O O . LYS A 1 86 ? 12.088 5.789 -16.996 1.00 94.69 86 LYS A O 1
ATOM 664 N N . ALA A 1 87 ? 10.748 6.599 -18.603 1.00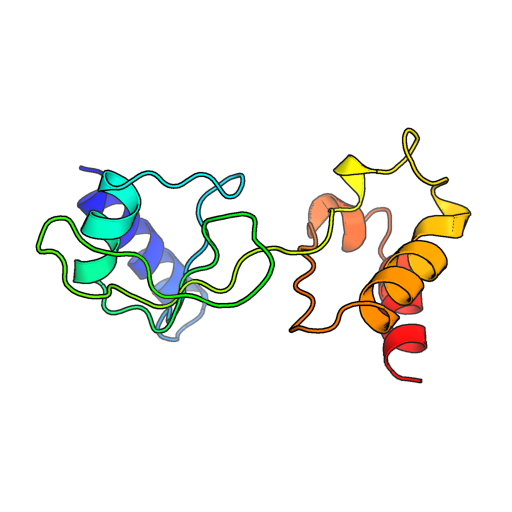 91.69 87 ALA A N 1
ATOM 665 C CA . ALA A 1 87 ? 9.889 5.415 -18.655 1.00 91.69 87 ALA A CA 1
ATOM 666 C C . ALA A 1 87 ? 10.660 4.103 -18.888 1.00 91.69 87 ALA A C 1
ATOM 668 O O . ALA A 1 87 ? 10.365 3.097 -18.249 1.00 91.69 87 ALA A O 1
ATOM 669 N N . GLU A 1 88 ? 11.678 4.129 -19.748 1.00 93.19 88 GLU A N 1
ATOM 670 C CA . GLU A 1 88 ? 12.531 2.973 -20.062 1.00 93.19 88 GLU A CA 1
ATOM 671 C C . GLU A 1 88 ? 13.392 2.495 -18.878 1.00 93.19 88 GLU A C 1
ATOM 673 O O . GLU A 1 88 ? 13.662 1.301 -18.750 1.00 93.19 88 GLU A O 1
ATOM 678 N N . ASP A 1 89 ? 13.750 3.401 -17.965 1.00 95.62 89 ASP A N 1
ATOM 679 C CA . ASP A 1 89 ? 14.636 3.120 -16.830 1.00 95.62 89 ASP A CA 1
ATOM 680 C C . ASP A 1 89 ? 13.876 2.746 -15.544 1.00 95.62 89 ASP A C 1
ATOM 682 O O . ASP A 1 89 ? 14.484 2.295 -14.566 1.00 95.62 89 ASP A O 1
ATOM 686 N N . PHE A 1 90 ? 12.546 2.910 -15.528 1.00 95.38 90 PHE A N 1
ATOM 687 C CA . PHE A 1 90 ? 11.714 2.812 -14.324 1.00 95.38 90 PHE A CA 1
ATOM 688 C C . PHE A 1 90 ? 11.911 1.505 -13.548 1.00 95.38 90 PHE A C 1
ATOM 690 O O . PHE A 1 90 ? 12.169 1.544 -12.347 1.00 95.38 90 PHE A O 1
ATOM 697 N N . ASN A 1 91 ? 11.860 0.348 -14.217 1.00 96.12 91 ASN A N 1
ATOM 698 C CA . ASN A 1 91 ? 11.985 -0.949 -13.544 1.00 96.12 91 ASN A CA 1
ATOM 699 C C . ASN A 1 91 ? 13.336 -1.098 -12.831 1.00 96.12 91 ASN A C 1
ATOM 701 O O . ASN A 1 91 ? 13.395 -1.544 -11.688 1.00 96.12 91 ASN A O 1
ATOM 705 N N . GLY A 1 92 ? 14.434 -0.705 -13.487 1.00 97.06 92 GLY A N 1
ATOM 706 C CA . GLY A 1 92 ? 15.765 -0.767 -12.875 1.00 97.06 92 GLY A CA 1
ATOM 707 C C . GLY A 1 92 ? 15.897 0.189 -11.698 1.00 97.06 92 GLY A C 1
ATOM 708 O O . GLY A 1 92 ? 16.438 -0.174 -10.654 1.00 97.06 92 GLY A O 1
ATOM 709 N N . TRP A 1 93 ? 15.346 1.388 -11.850 1.00 96.94 93 TRP A N 1
ATOM 710 C CA . TRP A 1 93 ? 15.321 2.399 -10.807 1.00 96.94 93 TRP A CA 1
ATOM 711 C C . TRP A 1 93 ? 14.502 1.966 -9.579 1.00 96.94 93 TRP A C 1
ATOM 713 O O . TRP A 1 93 ? 14.975 2.104 -8.448 1.00 96.94 93 TRP A O 1
ATOM 723 N N . LEU A 1 94 ? 13.316 1.382 -9.783 1.00 97.00 94 LEU A N 1
ATOM 724 C CA . LEU A 1 94 ? 12.440 0.902 -8.712 1.00 97.00 94 LEU A CA 1
ATOM 725 C C . LEU A 1 94 ? 13.071 -0.280 -7.965 1.00 97.00 94 LEU A C 1
ATOM 727 O O . LEU A 1 94 ? 13.130 -0.267 -6.736 1.00 97.00 94 LEU A O 1
ATOM 731 N N . LEU A 1 95 ? 13.616 -1.265 -8.689 1.00 97.25 95 LEU A N 1
ATOM 732 C CA . LEU A 1 95 ? 14.302 -2.415 -8.088 1.00 97.25 95 LEU A CA 1
ATOM 733 C C . LEU A 1 95 ? 15.518 -1.988 -7.266 1.00 97.25 95 LEU A C 1
ATOM 735 O O . LEU A 1 95 ? 15.744 -2.506 -6.176 1.00 97.25 95 LEU A O 1
ATOM 739 N N . ASN A 1 96 ? 16.281 -1.002 -7.741 1.00 96.75 96 ASN A N 1
ATOM 740 C CA . ASN A 1 96 ? 17.401 -0.464 -6.978 1.00 96.75 96 ASN A CA 1
ATOM 741 C C . ASN A 1 96 ? 16.946 0.150 -5.644 1.00 96.75 96 ASN A C 1
ATOM 743 O O . ASN A 1 96 ? 17.618 -0.025 -4.629 1.00 96.75 96 ASN A O 1
ATOM 747 N N . ARG A 1 97 ? 15.791 0.829 -5.624 1.00 95.56 97 ARG A N 1
ATOM 748 C CA . ARG A 1 97 ? 15.195 1.345 -4.382 1.00 95.56 97 ARG A CA 1
ATOM 749 C C . ARG A 1 97 ? 14.743 0.225 -3.456 1.00 95.56 97 ARG A C 1
ATOM 751 O O . ARG A 1 97 ? 15.064 0.294 -2.278 1.00 95.56 97 ARG A O 1
ATOM 758 N N . ILE A 1 98 ? 14.077 -0.799 -3.989 1.00 95.31 98 ILE A N 1
ATOM 759 C CA . ILE A 1 98 ? 13.678 -1.996 -3.231 1.00 95.31 98 ILE A CA 1
ATOM 760 C C . ILE A 1 98 ? 14.903 -2.629 -2.556 1.00 95.31 98 ILE A C 1
ATOM 762 O O . ILE A 1 98 ? 14.883 -2.857 -1.354 1.00 95.31 98 ILE A O 1
ATOM 766 N N . LEU A 1 99 ? 15.999 -2.830 -3.296 1.00 94.50 99 LEU A N 1
ATOM 767 C CA . LEU A 1 99 ? 17.238 -3.431 -2.779 1.00 94.50 99 LEU A CA 1
ATOM 768 C C . LEU A 1 99 ? 17.959 -2.574 -1.727 1.00 94.50 99 LEU A C 1
ATOM 770 O O . LEU A 1 99 ? 18.748 -3.093 -0.941 1.00 94.50 99 LEU A O 1
ATOM 774 N N . ARG A 1 100 ? 17.745 -1.255 -1.739 1.00 93.50 100 ARG A N 1
ATOM 775 C CA . ARG A 1 100 ? 18.340 -0.317 -0.776 1.00 93.50 100 ARG A CA 1
ATOM 776 C C . ARG A 1 100 ? 17.452 -0.065 0.441 1.00 93.50 100 ARG A C 1
ATOM 778 O O . ARG A 1 100 ? 17.928 0.543 1.403 1.00 93.50 100 ARG A O 1
ATOM 785 N N . ASP A 1 101 ? 16.188 -0.478 0.392 1.00 91.06 101 ASP A N 1
ATOM 786 C CA . ASP A 1 101 ? 15.258 -0.348 1.505 1.00 91.06 101 ASP A CA 1
ATOM 787 C C . ASP A 1 101 ? 15.707 -1.260 2.660 1.00 91.06 101 ASP A C 1
ATOM 789 O O . ASP A 1 101 ? 16.116 -2.402 2.459 1.00 91.06 101 ASP A O 1
ATOM 793 N N . LYS A 1 102 ? 15.692 -0.725 3.883 1.00 87.94 102 LYS A N 1
ATOM 794 C CA . LYS A 1 102 ? 16.093 -1.452 5.101 1.00 87.94 102 LYS A CA 1
ATOM 795 C C . LYS A 1 102 ? 14.899 -2.017 5.875 1.00 87.94 102 LYS A C 1
ATOM 797 O O . LYS A 1 102 ? 15.100 -2.732 6.853 1.00 87.94 102 LYS A O 1
ATOM 802 N N . GLY A 1 103 ? 13.687 -1.627 5.497 1.00 87.44 103 GLY A N 1
ATOM 803 C CA . GLY A 1 103 ? 12.428 -2.062 6.072 1.00 87.44 103 GLY A CA 1
ATOM 804 C C . GLY A 1 103 ? 11.722 -3.055 5.155 1.00 87.44 103 GLY A C 1
ATOM 805 O O . GLY A 1 103 ? 12.303 -4.034 4.693 1.00 87.44 103 GLY A O 1
ATOM 806 N N . THR A 1 104 ? 10.433 -2.822 4.929 1.00 88.00 104 THR A N 1
ATOM 807 C CA . THR A 1 104 ? 9.612 -3.625 4.021 1.00 88.00 104 THR A CA 1
ATOM 808 C C . THR A 1 104 ? 9.106 -2.704 2.919 1.00 88.00 104 THR A C 1
ATOM 810 O O . THR A 1 104 ? 8.210 -1.904 3.191 1.00 88.00 104 THR A O 1
ATOM 813 N N . PRO A 1 105 ? 9.676 -2.766 1.704 1.00 94.56 105 PRO A N 1
ATOM 814 C CA . PRO A 1 105 ? 9.249 -1.902 0.617 1.00 94.56 105 PRO A CA 1
ATOM 815 C C . PRO A 1 105 ? 7.809 -2.223 0.203 1.00 94.56 105 PRO A C 1
ATOM 817 O O . PRO A 1 105 ? 7.473 -3.374 -0.071 1.00 94.56 105 PRO A O 1
ATOM 820 N N . VAL A 1 106 ? 6.965 -1.193 0.128 1.00 96.94 106 VAL A N 1
ATOM 821 C CA . VAL A 1 106 ? 5.563 -1.292 -0.294 1.00 96.94 106 VAL A CA 1
ATOM 822 C C . VAL A 1 106 ? 5.368 -0.400 -1.512 1.00 96.94 106 VAL A C 1
ATOM 824 O O . VAL A 1 106 ? 5.438 0.827 -1.416 1.00 96.94 106 VAL A O 1
ATOM 827 N N . TYR A 1 107 ? 5.132 -1.033 -2.659 1.00 95.88 107 TYR A N 1
ATOM 828 C CA . TYR A 1 107 ? 4.865 -0.389 -3.943 1.00 95.88 107 TYR A CA 1
ATOM 829 C C . TYR A 1 107 ? 3.395 -0.581 -4.321 1.00 95.88 107 TYR A C 1
ATOM 831 O O . TYR A 1 107 ? 2.871 -1.689 -4.220 1.00 95.88 107 TYR A O 1
ATOM 839 N N . THR A 1 108 ? 2.736 0.501 -4.739 1.00 95.38 108 THR A N 1
ATOM 840 C CA . THR A 1 108 ? 1.356 0.460 -5.241 1.00 95.38 108 THR A CA 1
ATOM 841 C C . THR A 1 108 ? 1.369 0.454 -6.761 1.00 95.38 108 THR A C 1
ATOM 843 O O . THR A 1 108 ? 2.122 1.210 -7.367 1.00 95.38 108 THR A O 1
ATOM 846 N N . ILE A 1 109 ? 0.522 -0.384 -7.353 1.00 93.06 109 ILE A N 1
ATOM 847 C CA . ILE A 1 109 ? 0.320 -0.481 -8.800 1.00 93.06 109 ILE A CA 1
ATOM 848 C C . ILE A 1 109 ? -1.101 -0.057 -9.153 1.00 93.06 109 ILE A C 1
ATOM 850 O O . ILE A 1 109 ? -2.040 -0.358 -8.411 1.00 93.06 109 ILE A O 1
ATOM 854 N N . HIS A 1 110 ? -1.270 0.582 -10.306 1.00 91.88 110 HIS A N 1
ATOM 855 C CA . HIS A 1 110 ? -2.571 0.935 -10.850 1.00 91.88 110 HIS A CA 1
ATOM 856 C C . HIS A 1 110 ? -2.907 -0.006 -12.006 1.00 91.88 110 HIS A C 1
ATOM 858 O O . HIS A 1 110 ? -2.202 -0.081 -13.012 1.00 91.88 110 HIS A O 1
ATOM 864 N N . ALA A 1 111 ? -4.017 -0.738 -11.886 1.00 90.81 111 ALA A N 1
ATOM 865 C CA . ALA A 1 111 ? -4.420 -1.697 -12.915 1.00 90.81 111 ALA A CA 1
ATOM 866 C C . ALA A 1 111 ? -4.606 -1.029 -14.291 1.00 90.81 111 ALA A C 1
ATOM 868 O O . ALA A 1 111 ? -4.220 -1.593 -15.310 1.00 90.81 111 ALA A O 1
ATOM 869 N N . GLU A 1 112 ? -5.134 0.195 -14.324 1.00 88.06 112 GLU A N 1
ATOM 870 C CA . GLU A 1 112 ? -5.338 0.968 -15.555 1.00 88.06 112 GLU A CA 1
ATOM 871 C C . GLU A 1 112 ? -4.042 1.423 -16.249 1.00 88.06 112 GLU A C 1
ATOM 873 O O . GLU A 1 112 ? -4.055 1.652 -17.460 1.00 88.06 112 GLU A O 1
ATOM 878 N N . VAL A 1 113 ? -2.923 1.512 -15.521 1.00 86.25 113 VAL A N 1
ATOM 879 C CA . VAL A 1 113 ? -1.624 1.952 -16.054 1.00 86.25 113 VAL A CA 1
ATOM 880 C C . VAL A 1 113 ? -0.700 0.750 -16.227 1.00 86.25 113 VAL A C 1
ATOM 882 O O . VAL A 1 113 ? -0.475 0.298 -17.354 1.00 86.25 113 VAL A O 1
ATOM 885 N N . GLU A 1 114 ? -0.198 0.196 -15.120 1.00 90.06 114 GLU A N 1
ATOM 886 C CA . GLU A 1 114 ? 0.741 -0.928 -15.114 1.00 90.06 114 GLU A CA 1
ATOM 887 C C . GLU A 1 114 ? 0.099 -2.255 -15.536 1.00 90.06 114 GLU A C 1
ATOM 889 O O . GLU A 1 114 ? 0.799 -3.135 -16.031 1.00 90.06 114 GLU A O 1
ATOM 894 N N . GLY A 1 115 ? -1.222 -2.405 -15.396 1.00 87.69 115 GLY A N 1
ATOM 895 C CA . GLY A 1 115 ? -1.951 -3.599 -15.844 1.00 87.69 115 GLY A CA 1
ATOM 896 C C . GLY A 1 115 ? -2.380 -3.578 -17.316 1.00 87.69 115 GLY A C 1
ATOM 897 O O . GLY A 1 115 ? -2.662 -4.638 -17.872 1.00 87.69 115 GLY A O 1
ATOM 898 N N . CYS A 1 116 ? -2.391 -2.403 -17.956 1.00 90.06 116 CYS A N 1
ATOM 899 C CA . CYS A 1 116 ? -2.834 -2.218 -19.340 1.00 90.06 116 CYS A CA 1
ATOM 900 C C . CYS A 1 116 ? -1.697 -1.675 -20.217 1.00 90.06 116 CYS A C 1
ATOM 902 O O . CYS A 1 116 ? -0.919 -2.448 -20.776 1.00 90.06 116 CYS A O 1
ATOM 904 N N . ALA A 1 117 ? -1.565 -0.349 -20.333 1.00 88.75 117 ALA A N 1
ATOM 905 C CA . ALA A 1 117 ? -0.607 0.289 -21.243 1.00 88.75 117 ALA A CA 1
ATOM 906 C C . ALA A 1 117 ? 0.850 -0.142 -20.990 1.00 88.75 117 ALA A C 1
ATOM 908 O O . ALA A 1 117 ? 1.629 -0.264 -21.934 1.00 88.75 117 ALA A O 1
ATOM 909 N N . TYR A 1 118 ? 1.193 -0.429 -19.732 1.00 90.56 118 TYR A N 1
ATOM 910 C CA . TYR A 1 118 ? 2.531 -0.845 -19.307 1.00 90.56 118 TYR A CA 1
ATOM 911 C C . TYR A 1 118 ? 2.596 -2.307 -18.840 1.00 90.56 118 TYR A C 1
ATOM 913 O O . TYR A 1 118 ? 3.542 -2.692 -18.153 1.00 90.56 118 TYR A O 1
ATOM 921 N N . GLN A 1 119 ? 1.646 -3.154 -19.259 1.00 94.31 119 GLN A N 1
ATOM 922 C CA . GLN A 1 119 ? 1.585 -4.567 -18.862 1.00 94.31 119 GLN A CA 1
ATOM 923 C C . GLN A 1 119 ? 2.906 -5.314 -19.108 1.00 94.31 119 GLN A C 1
ATOM 925 O O . GLN A 1 119 ? 3.379 -6.057 -18.248 1.00 94.31 119 GLN A O 1
ATOM 930 N N . HIS A 1 120 ? 3.538 -5.108 -20.268 1.00 95.12 120 HIS A N 1
ATOM 931 C CA . HIS A 1 120 ? 4.814 -5.753 -20.594 1.00 95.12 120 HIS A CA 1
ATOM 932 C C . HIS A 1 120 ? 5.938 -5.318 -19.641 1.00 95.12 120 HIS A C 1
ATOM 934 O O . HIS A 1 120 ? 6.731 -6.155 -19.209 1.00 95.12 120 HIS A O 1
ATOM 940 N N . ASN A 1 121 ? 5.977 -4.035 -19.266 1.00 94.12 121 ASN A N 1
ATOM 941 C CA . ASN A 1 121 ? 6.928 -3.514 -18.286 1.00 94.12 121 ASN A CA 1
ATOM 942 C C . ASN A 1 121 ? 6.661 -4.090 -16.893 1.00 94.12 121 ASN A C 1
ATOM 944 O O . ASN A 1 121 ? 7.611 -4.448 -16.202 1.00 94.12 121 ASN A O 1
ATOM 948 N N . PHE A 1 122 ? 5.398 -4.235 -16.487 1.00 94.81 122 PHE A N 1
ATOM 949 C CA . PHE A 1 122 ? 5.062 -4.845 -15.202 1.00 94.81 122 PHE A CA 1
ATOM 950 C C . PHE A 1 122 ? 5.479 -6.324 -15.143 1.00 94.81 122 PHE A C 1
ATOM 952 O O . PHE A 1 122 ? 6.083 -6.762 -14.166 1.00 94.81 122 PHE A O 1
ATOM 959 N N . VAL A 1 123 ? 5.261 -7.090 -16.217 1.00 96.31 123 VAL A N 1
ATOM 960 C CA . VAL A 1 123 ? 5.740 -8.480 -16.309 1.00 96.31 123 VAL A CA 1
ATOM 961 C C . VAL A 1 123 ? 7.271 -8.558 -16.239 1.00 96.31 123 VAL A C 1
ATOM 963 O O . VAL A 1 123 ? 7.803 -9.438 -15.559 1.00 96.31 123 VAL A O 1
ATOM 966 N N . ASP A 1 124 ? 7.993 -7.655 -16.911 1.00 96.50 124 ASP A N 1
ATOM 967 C CA . ASP A 1 124 ? 9.457 -7.554 -16.797 1.00 96.50 124 ASP A CA 1
ATOM 968 C C . ASP A 1 124 ? 9.903 -7.255 -15.357 1.00 96.50 124 ASP A C 1
ATOM 970 O O . ASP A 1 124 ? 10.799 -7.925 -14.840 1.00 96.50 124 ASP A O 1
ATOM 974 N N . LEU A 1 125 ? 9.237 -6.311 -14.681 1.00 95.69 125 LEU A N 1
ATOM 975 C CA . LEU A 1 125 ? 9.520 -5.964 -13.289 1.00 95.69 125 LEU A CA 1
ATOM 976 C C . LEU A 1 125 ? 9.430 -7.200 -12.389 1.00 95.69 125 LEU A C 1
ATOM 978 O O . LEU A 1 125 ? 10.365 -7.469 -11.638 1.00 95.69 125 LEU A O 1
ATOM 982 N N . LEU A 1 126 ? 8.347 -7.977 -12.500 1.00 95.75 1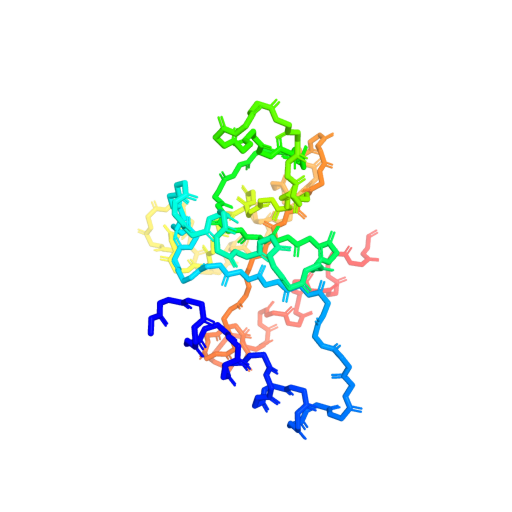26 LEU A N 1
ATOM 983 C CA . LEU A 1 126 ? 8.148 -9.191 -11.702 1.00 95.75 126 LEU A CA 1
ATOM 984 C C . LEU A 1 126 ? 9.219 -10.254 -11.983 1.00 95.75 126 LEU A C 1
ATOM 986 O O . LEU A 1 126 ? 9.745 -10.855 -11.048 1.00 95.75 126 LEU A O 1
ATOM 990 N N . LYS A 1 127 ? 9.589 -10.465 -13.254 1.00 97.75 127 LYS A N 1
ATOM 991 C CA . LYS A 1 127 ? 10.648 -11.422 -13.630 1.00 97.75 127 LYS A CA 1
ATOM 992 C C . LYS A 1 127 ? 12.007 -11.044 -13.054 1.00 97.75 127 LYS A C 1
ATOM 994 O O . LYS A 1 127 ? 12.777 -11.928 -12.695 1.00 97.75 127 LYS A O 1
ATOM 999 N N . ARG A 1 128 ? 12.308 -9.749 -13.001 1.00 97.00 128 ARG A N 1
ATOM 1000 C CA . ARG A 1 128 ? 13.567 -9.229 -12.460 1.00 97.00 128 ARG A CA 1
ATOM 1001 C C . ARG A 1 128 ? 13.572 -9.197 -10.936 1.00 97.00 128 ARG A C 1
ATOM 1003 O O . ARG A 1 128 ? 14.614 -9.442 -10.352 1.00 97.00 128 ARG A O 1
ATOM 1010 N N . ALA A 1 129 ? 12.430 -8.923 -10.305 1.00 94.25 129 ALA A N 1
ATOM 1011 C CA . ALA A 1 129 ? 12.276 -8.958 -8.850 1.00 94.25 129 ALA A CA 1
ATOM 1012 C C . ALA A 1 129 ? 12.409 -10.376 -8.267 1.00 94.25 129 ALA A C 1
ATOM 1014 O O . ALA A 1 129 ? 12.708 -10.524 -7.088 1.00 94.25 129 ALA A O 1
ATOM 1015 N N . ALA A 1 130 ? 12.149 -11.405 -9.079 1.00 94.12 130 ALA A N 1
ATOM 1016 C CA . ALA A 1 130 ? 12.248 -12.810 -8.688 1.00 94.12 130 ALA A CA 1
ATOM 1017 C C . ALA A 1 130 ? 13.673 -13.400 -8.776 1.00 94.12 130 ALA A C 1
ATOM 1019 O O . ALA A 1 130 ? 13.850 -14.567 -8.425 1.00 94.12 130 ALA A O 1
ATOM 1020 N N . GLN A 1 131 ? 14.648 -12.641 -9.288 1.00 87.25 131 GLN A N 1
ATOM 1021 C CA . GLN A 1 131 ? 16.062 -13.032 -9.390 1.00 87.25 131 GLN A CA 1
ATOM 1022 C C . GLN A 1 131 ? 16.837 -12.554 -8.165 1.00 87.25 131 GLN A C 1
ATOM 1024 O O . GLN A 1 131 ? 17.716 -13.320 -7.714 1.00 87.25 131 GLN A O 1
#

pLDDT: mean 95.52, std 3.02, range [86.25, 98.62]